Protein AF-A0A8T4YIX7-F1 (afdb_monomer)

Radius of gyration: 13.21 Å; Cα contacts (8 Å, |Δi|>4): 69; chains: 1; bounding box: 23×36×30 Å

pLDDT: mean 89.48, std 15.32, range [42.22, 98.5]

Structure (mmCIF, N/CA/C/O backbone):
data_AF-A0A8T4YIX7-F1
#
_entry.id   AF-A0A8T4YIX7-F1
#
loop_
_atom_site.group_PDB
_atom_site.id
_atom_site.type_symbol
_atom_site.label_atom_id
_atom_site.label_alt_id
_atom_site.label_comp_id
_atom_site.label_asym_id
_atom_site.label_entity_id
_atom_site.label_seq_id
_atom_site.pdbx_PDB_ins_code
_atom_site.Cartn_x
_atom_site.Cartn_y
_atom_site.Cartn_z
_atom_site.occupancy
_atom_site.B_iso_or_equiv
_atom_site.auth_seq_id
_atom_site.auth_comp_id
_atom_site.auth_asym_id
_atom_site.auth_atom_id
_atom_site.pdbx_PDB_model_num
ATOM 1 N N . MET A 1 1 ? -2.331 -21.962 12.391 1.00 42.22 1 MET A N 1
ATOM 2 C CA . MET A 1 1 ? -3.811 -22.079 12.330 1.00 42.22 1 MET A CA 1
ATOM 3 C C . MET A 1 1 ? -4.530 -21.085 13.261 1.00 42.22 1 MET A C 1
ATOM 5 O O . MET A 1 1 ? -5.706 -21.265 13.538 1.00 42.22 1 MET A O 1
ATOM 9 N N . SER A 1 2 ? -3.867 -20.012 13.707 1.00 50.09 2 SER A N 1
ATOM 10 C CA . SER A 1 2 ? -4.366 -19.102 14.756 1.00 50.09 2 SER A CA 1
ATOM 11 C C . SER A 1 2 ? -4.431 -17.625 14.343 1.00 50.09 2 SER A C 1
ATOM 13 O O . SER A 1 2 ? -5.061 -16.849 15.047 1.00 50.09 2 SER A O 1
ATOM 15 N N . PHE A 1 3 ? -3.856 -17.239 13.199 1.00 48.38 3 PHE A N 1
ATOM 16 C CA . PHE A 1 3 ? -3.730 -15.830 12.800 1.00 48.38 3 PHE A CA 1
ATOM 17 C C . PHE A 1 3 ? -5.083 -15.166 12.472 1.00 48.38 3 PHE A C 1
ATOM 19 O O . PHE A 1 3 ? -5.363 -14.052 12.895 1.00 48.38 3 PHE A O 1
ATOM 26 N N . TRP A 1 4 ? -5.998 -15.909 11.843 1.00 51.72 4 TRP A N 1
ATOM 27 C CA . TRP A 1 4 ? -7.330 -15.426 11.450 1.00 51.72 4 TRP A CA 1
ATOM 28 C C . TRP A 1 4 ? -8.333 -15.254 12.604 1.00 51.72 4 TRP A C 1
ATOM 30 O O . TRP A 1 4 ? -9.420 -14.737 12.380 1.00 51.72 4 TRP A O 1
ATOM 40 N N . ARG A 1 5 ? -8.026 -15.716 13.827 1.00 52.44 5 ARG A N 1
ATOM 41 C CA . ARG A 1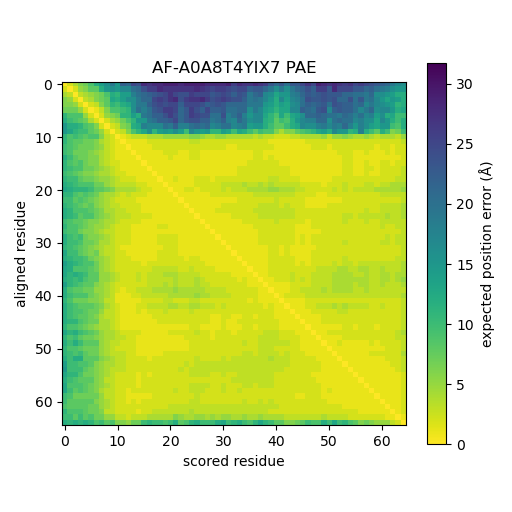 5 ?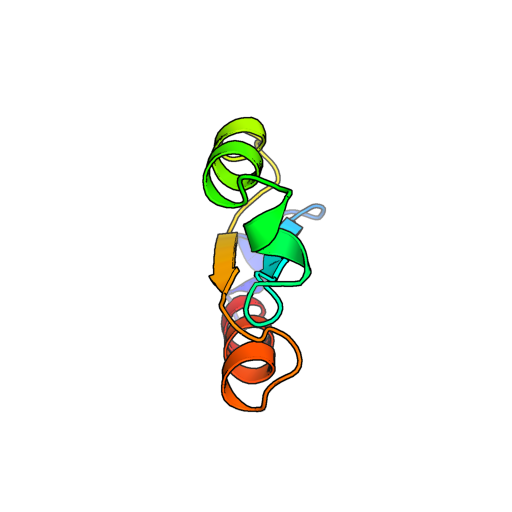 -8.964 -15.647 14.969 1.00 52.44 5 ARG A CA 1
ATOM 42 C C . ARG A 1 5 ? -8.930 -14.309 15.711 1.00 52.44 5 ARG A C 1
ATOM 44 O O . ARG A 1 5 ? -9.934 -13.943 16.309 1.00 52.44 5 ARG A O 1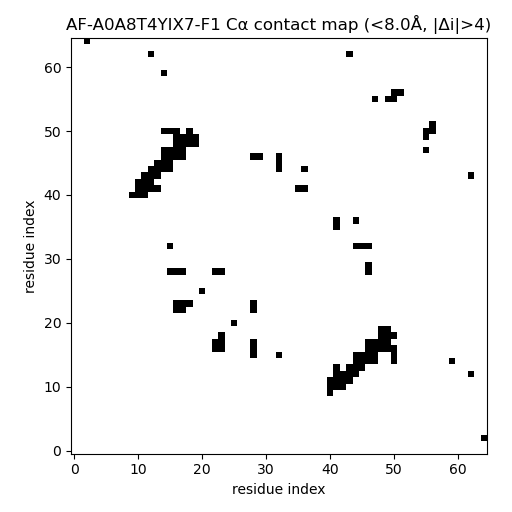
ATOM 51 N N . GLU A 1 6 ? -7.803 -13.602 15.676 1.00 54.31 6 GLU A N 1
ATOM 52 C CA . GLU A 1 6 ? -7.659 -12.247 16.246 1.00 54.31 6 GLU A CA 1
ATOM 53 C C . GLU A 1 6 ? -8.069 -11.158 15.250 1.00 54.31 6 GLU A C 1
ATOM 55 O O . GLU A 1 6 ? -8.355 -10.017 15.608 1.00 54.31 6 GLU A O 1
ATOM 60 N N . TRP A 1 7 ? -8.123 -11.551 13.985 1.00 55.59 7 TRP A N 1
ATOM 61 C CA . TRP A 1 7 ? -8.433 -10.729 12.846 1.00 55.59 7 TRP A CA 1
ATOM 62 C C . TRP A 1 7 ? -9.976 -10.739 12.647 1.00 55.59 7 TRP A C 1
ATOM 64 O O . TRP A 1 7 ? -10.539 -11.671 12.081 1.00 55.59 7 TRP A O 1
ATOM 74 N N . GLY A 1 8 ? -10.694 -9.744 13.195 1.00 60.19 8 GLY A N 1
ATOM 75 C CA . GLY A 1 8 ? -12.161 -9.603 13.068 1.00 60.19 8 GLY A CA 1
ATOM 76 C C . GLY A 1 8 ? -12.645 -9.455 11.613 1.00 60.19 8 GLY A C 1
ATOM 77 O O . GLY A 1 8 ? -11.861 -9.143 10.735 1.00 60.19 8 GLY A O 1
ATOM 78 N N . PHE A 1 9 ? -13.940 -9.648 11.332 1.00 64.62 9 PHE A N 1
ATOM 79 C CA . PHE A 1 9 ? -14.502 -9.846 9.972 1.00 64.62 9 PHE A CA 1
ATOM 80 C C . PHE A 1 9 ? -14.144 -8.798 8.884 1.00 64.62 9 PHE A C 1
ATOM 82 O O . PHE A 1 9 ? -14.310 -9.093 7.704 1.00 64.62 9 PHE A O 1
ATOM 89 N N . ASN A 1 10 ? -13.636 -7.615 9.247 1.00 75.19 10 ASN A N 1
ATOM 90 C CA . ASN A 1 10 ? -13.303 -6.523 8.331 1.00 75.19 10 ASN A CA 1
ATOM 91 C C . ASN A 1 10 ? -11.876 -6.023 8.571 1.00 75.19 10 ASN A C 1
ATOM 93 O O . ASN A 1 10 ? -11.668 -5.084 9.334 1.00 75.19 10 ASN A O 1
ATOM 97 N N . MET A 1 11 ? -10.877 -6.627 7.927 1.00 86.50 11 MET A N 1
ATOM 98 C CA . MET A 1 11 ? -9.529 -6.051 7.935 1.00 86.50 11 MET A CA 1
ATOM 99 C C . MET A 1 11 ? -9.021 -5.826 6.547 1.00 86.50 11 MET A C 1
ATOM 101 O O . MET A 1 11 ? -9.170 -6.652 5.647 1.00 86.50 11 MET A O 1
ATOM 105 N N . ILE A 1 12 ? -8.389 -4.677 6.416 1.00 92.69 12 ILE A N 1
ATOM 106 C CA . ILE A 1 12 ? -8.017 -4.112 5.146 1.00 92.69 12 ILE A CA 1
ATOM 107 C C . ILE A 1 12 ? -6.502 -3.946 5.158 1.00 92.69 12 ILE A C 1
ATOM 109 O O . ILE A 1 12 ? -5.925 -3.304 6.040 1.00 92.69 12 ILE A O 1
ATOM 113 N N . GLY A 1 13 ? -5.854 -4.552 4.167 1.00 94.62 13 GLY A N 1
ATOM 114 C CA . GLY A 1 13 ? -4.482 -4.233 3.804 1.00 94.62 13 GLY A CA 1
ATOM 115 C C . GLY A 1 13 ? -4.485 -3.253 2.643 1.00 94.62 13 GLY A C 1
ATOM 116 O O . GLY A 1 13 ? -5.103 -3.523 1.613 1.00 94.62 13 GLY A O 1
ATOM 117 N N . VAL A 1 14 ? -3.806 -2.120 2.801 1.00 96.94 14 VAL A N 1
ATOM 118 C CA . VAL A 1 14 ? -3.724 -1.089 1.766 1.00 96.94 14 VAL A CA 1
ATOM 119 C C . VAL A 1 14 ? -2.319 -1.057 1.180 1.00 96.94 14 VAL A C 1
ATOM 121 O O . VAL A 1 14 ? -1.330 -0.866 1.881 1.00 96.94 14 VAL A O 1
ATOM 124 N N . PHE A 1 15 ? -2.219 -1.229 -0.133 1.00 97.75 15 PHE A N 1
ATOM 125 C CA . PHE A 1 15 ? -0.942 -1.265 -0.839 1.00 97.75 15 PHE A CA 1
ATOM 126 C C . PHE A 1 15 ? -0.950 -0.205 -1.935 1.00 97.75 15 PHE A C 1
ATOM 128 O O . PHE A 1 15 ? -1.681 -0.309 -2.918 1.00 97.75 15 PHE A O 1
ATOM 135 N N . ILE A 1 16 ? -0.144 0.834 -1.752 1.00 98.12 16 ILE A N 1
ATOM 136 C CA . ILE A 1 16 ? -0.077 1.997 -2.630 1.00 98.12 16 ILE A CA 1
ATOM 137 C C . ILE A 1 16 ? 1.119 1.817 -3.566 1.00 98.12 16 ILE A C 1
ATOM 139 O O . ILE A 1 16 ? 2.247 1.593 -3.126 1.00 98.12 16 ILE A O 1
ATOM 143 N N . CYS A 1 17 ? 0.878 1.892 -4.872 1.00 98.50 17 CYS A N 1
ATOM 144 C CA . CYS A 1 17 ? 1.909 1.739 -5.897 1.00 98.50 17 CYS A CA 1
ATOM 145 C C . CYS A 1 17 ? 2.419 3.114 -6.348 1.00 98.50 17 CYS A C 1
ATOM 147 O O . CYS A 1 17 ? 1.617 3.989 -6.670 1.00 98.50 17 CYS A O 1
ATOM 149 N N . LYS A 1 18 ? 3.741 3.298 -6.422 1.00 98.50 18 LYS A N 1
ATOM 150 C CA . LYS A 1 18 ? 4.370 4.484 -7.036 1.00 98.50 18 LYS A CA 1
ATOM 151 C C . LYS A 1 18 ? 4.453 4.368 -8.565 1.00 98.50 18 LYS A C 1
ATOM 153 O O . LYS A 1 18 ? 4.450 5.382 -9.264 1.00 98.50 18 LYS A O 1
ATOM 158 N N . CYS A 1 19 ? 4.448 3.135 -9.079 1.00 98.25 19 CYS A N 1
ATOM 159 C CA . CYS A 1 19 ? 4.491 2.777 -10.498 1.00 98.25 19 CYS A CA 1
ATOM 160 C C . CYS A 1 19 ? 5.670 3.430 -11.238 1.00 98.25 19 CYS A C 1
ATOM 162 O O . CYS A 1 19 ? 5.503 3.959 -12.335 1.00 98.25 19 CYS A O 1
ATOM 164 N N . GLY A 1 20 ? 6.860 3.432 -10.627 1.00 96.19 20 GLY A N 1
ATOM 165 C CA . GLY A 1 20 ? 8.062 3.987 -11.256 1.00 96.19 20 GLY A CA 1
ATOM 166 C C . GLY A 1 20 ? 7.949 5.475 -11.579 1.00 96.19 20 GLY A C 1
ATOM 167 O O . GLY A 1 20 ? 8.487 5.915 -12.590 1.00 96.19 20 GLY A O 1
ATOM 168 N N . GLY A 1 21 ? 7.184 6.234 -10.790 1.00 96.75 21 GLY A N 1
ATOM 169 C CA . GLY A 1 21 ? 6.917 7.649 -11.049 1.00 96.75 21 GLY A CA 1
ATOM 170 C C . GLY A 1 21 ? 5.648 7.938 -11.851 1.00 96.75 21 GLY A C 1
ATOM 171 O O . GLY A 1 21 ? 5.192 9.077 -11.819 1.00 96.75 21 GLY A O 1
ATOM 172 N N . ASN A 1 22 ? 5.011 6.949 -12.490 1.00 98.19 22 ASN A N 1
ATOM 173 C CA . ASN A 1 22 ? 3.758 7.191 -13.223 1.00 98.19 22 ASN A CA 1
ATOM 174 C C . ASN A 1 22 ? 2.627 7.665 -12.300 1.00 98.19 22 ASN A C 1
ATOM 176 O O . ASN A 1 22 ? 1.784 8.454 -12.714 1.00 98.19 22 ASN A O 1
ATOM 180 N N . ILE A 1 23 ? 2.606 7.179 -11.052 1.00 98.50 23 ILE A N 1
ATOM 181 C CA . ILE A 1 23 ? 1.652 7.628 -10.031 1.00 98.50 23 ILE A CA 1
ATOM 182 C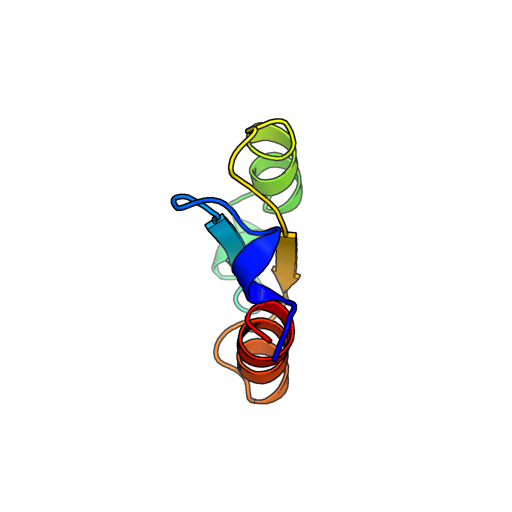 C . ILE A 1 23 ? 2.330 8.653 -9.126 1.00 98.50 23 ILE A C 1
ATOM 184 O O . ILE A 1 23 ? 1.830 9.765 -8.971 1.00 98.50 23 ILE A O 1
ATOM 188 N N . SER A 1 24 ? 3.499 8.320 -8.570 1.00 98.25 24 SER A N 1
ATOM 189 C CA . SER A 1 24 ? 4.164 9.180 -7.582 1.00 98.25 24 SER A CA 1
ATOM 190 C C . SER A 1 24 ? 4.741 10.482 -8.147 1.00 98.25 24 SER A C 1
ATOM 192 O O . SER A 1 24 ? 5.133 11.352 -7.379 1.00 98.25 24 SER A O 1
ATOM 194 N N . GLY A 1 25 ? 4.806 10.633 -9.473 1.00 98.19 25 GLY A N 1
ATOM 195 C CA . GLY A 1 25 ? 5.164 11.892 -10.129 1.00 98.19 25 GLY A CA 1
ATOM 196 C C . GLY A 1 25 ? 4.045 12.937 -10.094 1.00 98.19 25 GLY A C 1
ATOM 197 O O . GLY A 1 25 ? 4.295 14.106 -10.367 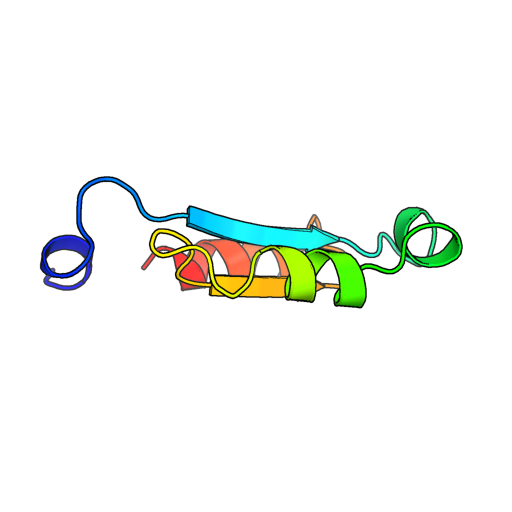1.00 98.19 25 GLY A O 1
ATOM 198 N N . THR A 1 26 ? 2.813 12.540 -9.761 1.00 98.50 26 THR A N 1
ATOM 199 C CA . THR A 1 26 ? 1.652 13.445 -9.653 1.00 98.50 26 THR A CA 1
ATOM 200 C C . THR A 1 26 ? 0.963 13.344 -8.295 1.00 98.50 26 THR A C 1
ATOM 202 O O . THR A 1 26 ? 0.484 14.345 -7.768 1.00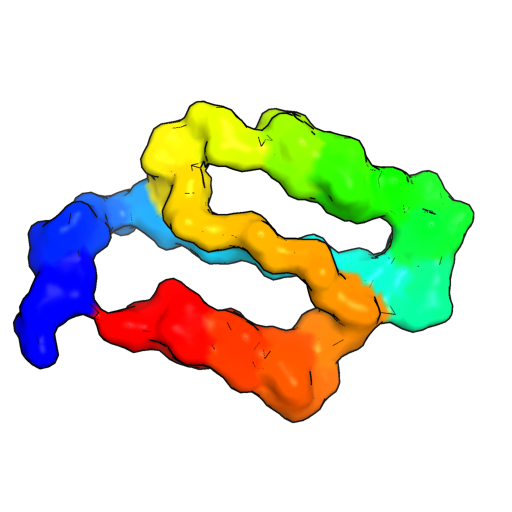 98.50 26 THR A O 1
ATOM 205 N N . VAL A 1 27 ? 0.911 12.147 -7.713 1.00 98.31 27 VAL A N 1
ATOM 206 C CA . VAL A 1 27 ? 0.247 11.873 -6.439 1.00 98.31 27 VAL A CA 1
ATOM 207 C C . VAL A 1 27 ? 1.288 11.712 -5.339 1.00 98.31 27 VAL A C 1
ATOM 209 O O . VAL A 1 27 ? 2.194 10.888 -5.443 1.00 98.31 27 VAL A O 1
ATOM 212 N N . ASP A 1 28 ? 1.123 12.442 -4.239 1.00 98.25 28 ASP A N 1
ATOM 213 C CA . ASP A 1 28 ? 1.894 12.201 -3.020 1.00 98.25 28 ASP A CA 1
ATOM 214 C C . ASP A 1 28 ? 1.387 10.927 -2.325 1.00 98.25 28 ASP A C 1
ATOM 216 O O . ASP A 1 28 ? 0.438 10.943 -1.536 1.00 98.25 28 ASP A O 1
ATOM 220 N N . CYS A 1 29 ? 2.004 9.794 -2.660 1.00 98.19 29 CYS A N 1
ATOM 221 C CA . CYS A 1 29 ? 1.620 8.487 -2.134 1.00 98.19 29 CYS A CA 1
ATOM 222 C C . CYS A 1 29 ? 1.814 8.356 -0.612 1.00 98.19 29 CYS A C 1
ATOM 224 O O . CYS A 1 29 ? 1.099 7.568 0.010 1.00 98.19 29 CYS A O 1
ATOM 226 N N . GLU A 1 30 ? 2.742 9.104 -0.002 1.00 97.88 30 GLU A N 1
ATOM 227 C CA . GLU A 1 30 ? 2.919 9.087 1.459 1.00 97.88 30 GLU A CA 1
ATOM 228 C C . GLU A 1 30 ? 1.784 9.851 2.140 1.00 97.88 30 GLU A C 1
ATOM 230 O O . GLU A 1 30 ? 1.188 9.349 3.093 1.00 97.88 30 GLU A O 1
ATOM 235 N N . LYS A 1 31 ? 1.375 10.995 1.580 1.00 98.31 31 LYS A N 1
ATOM 236 C CA . LYS A 1 31 ? 0.188 11.716 2.056 1.00 98.31 31 LYS A CA 1
ATOM 237 C C . LYS A 1 31 ? -1.093 10.884 1.932 1.00 98.31 31 LYS A C 1
ATOM 239 O O . LYS A 1 31 ? -1.958 10.970 2.801 1.00 98.31 31 LYS A O 1
ATOM 244 N N . VAL A 1 32 ? -1.221 10.065 0.881 1.00 98.12 32 VAL A N 1
ATOM 245 C CA . VAL A 1 32 ? -2.337 9.107 0.751 1.00 98.12 32 VAL A CA 1
ATOM 246 C C . VAL A 1 32 ? -2.287 8.051 1.851 1.00 98.12 32 VAL A C 1
ATOM 248 O O . VAL A 1 32 ? -3.322 7.746 2.423 1.00 98.12 32 VAL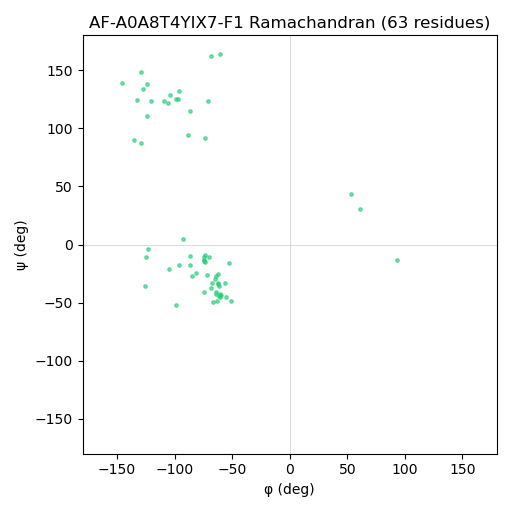 A O 1
ATOM 251 N N . LYS A 1 33 ? -1.110 7.511 2.189 1.00 98.00 33 LYS A N 1
ATOM 252 C CA . LYS A 1 33 ? -0.961 6.596 3.332 1.00 98.00 33 LYS A CA 1
ATOM 253 C C . LYS A 1 33 ? -1.361 7.272 4.645 1.00 98.00 33 LYS A C 1
ATOM 255 O O . LYS A 1 33 ? -2.089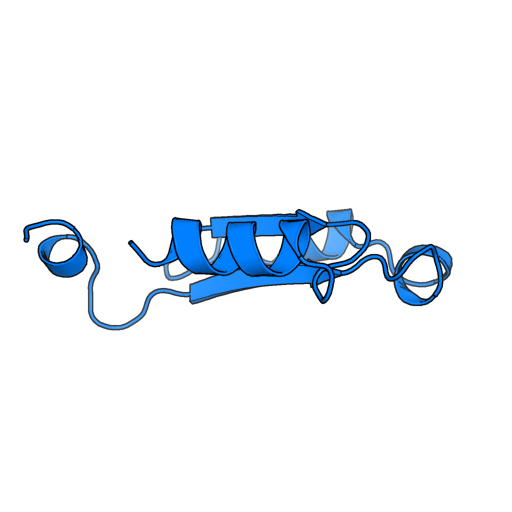 6.680 5.439 1.00 98.00 33 LYS A O 1
ATOM 260 N N . ASP A 1 34 ? -0.904 8.500 4.866 1.00 98.00 34 ASP A N 1
ATOM 261 C CA . ASP A 1 34 ? -1.177 9.236 6.098 1.00 98.00 34 ASP A CA 1
ATOM 262 C C . ASP A 1 34 ? -2.660 9.564 6.294 1.00 98.00 34 ASP A C 1
ATOM 264 O O . ASP A 1 34 ? -3.109 9.620 7.435 1.00 98.00 34 ASP A O 1
ATOM 268 N N . SER A 1 35 ? -3.439 9.738 5.222 1.00 97.62 35 SER A N 1
ATOM 269 C CA . SER A 1 35 ? -4.866 10.072 5.334 1.00 97.62 35 SER A CA 1
ATOM 270 C C . SER A 1 35 ? -5.756 8.907 5.780 1.00 97.62 35 SER A C 1
ATOM 272 O O . SER A 1 35 ? -6.902 9.130 6.168 1.00 97.62 35 SER A O 1
ATOM 274 N N . ILE A 1 36 ? -5.249 7.672 5.734 1.00 95.69 36 ILE A N 1
ATOM 275 C CA . ILE A 1 36 ? -6.015 6.453 6.044 1.00 95.69 36 ILE A CA 1
ATOM 276 C C . ILE A 1 36 ? -5.400 5.609 7.169 1.00 95.69 36 ILE A C 1
ATOM 278 O O . ILE A 1 36 ? -5.993 4.604 7.554 1.00 95.69 36 ILE A O 1
ATOM 282 N N . LYS A 1 37 ? -4.229 5.987 7.701 1.00 94.12 37 LYS A N 1
ATOM 283 C CA . LYS A 1 37 ? -3.508 5.199 8.721 1.00 94.12 37 LYS A CA 1
ATOM 284 C C . LYS A 1 37 ? -4.262 5.018 10.034 1.00 94.12 37 LYS A C 1
ATOM 286 O O . LYS A 1 37 ? -4.030 4.032 10.721 1.00 94.12 37 LYS A O 1
ATOM 291 N N . ASP A 1 38 ? -5.169 5.939 10.343 1.00 94.38 38 ASP A N 1
ATOM 292 C CA . ASP A 1 38 ? -5.942 5.928 11.585 1.00 94.38 38 ASP A CA 1
ATOM 293 C C . ASP A 1 38 ? -7.290 5.193 11.441 1.00 94.38 38 ASP A C 1
ATOM 295 O O . ASP A 1 38 ? -8.095 5.176 12.371 1.00 94.38 38 ASP A O 1
ATOM 299 N N . GLN A 1 39 ? -7.564 4.576 10.282 1.00 94.00 39 GLN A N 1
ATOM 300 C CA . GLN A 1 39 ? -8.789 3.805 10.072 1.00 94.00 39 GLN A CA 1
ATOM 301 C C . GLN A 1 39 ? -8.751 2.495 10.884 1.00 94.00 39 GLN A C 1
ATOM 303 O O . GLN A 1 39 ? -7.847 1.685 10.667 1.00 94.00 39 GLN A O 1
ATOM 308 N N . PRO A 1 40 ? -9.735 2.227 11.769 1.00 91.00 40 PRO A N 1
ATOM 309 C CA . PRO A 1 40 ? -9.703 1.085 12.696 1.00 91.00 40 PRO A CA 1
ATOM 310 C C . PRO A 1 40 ? -9.530 -0.288 12.026 1.00 91.00 40 PRO A C 1
ATOM 312 O O . PRO A 1 40 ? -8.886 -1.188 12.581 1.00 91.00 40 PRO A O 1
ATOM 315 N N . ASP A 1 41 ? -10.082 -0.432 10.823 1.00 91.62 41 ASP A N 1
ATOM 316 C CA . ASP A 1 41 ? -10.088 -1.678 10.052 1.00 91.62 41 ASP A CA 1
ATOM 317 C C . ASP A 1 41 ? -8.822 -1.850 9.195 1.00 91.62 41 ASP A C 1
ATOM 319 O O . ASP A 1 41 ? -8.568 -2.931 8.662 1.00 91.62 41 ASP A O 1
ATOM 323 N N . VAL A 1 42 ? -7.986 -0.816 9.069 1.00 93.31 42 VAL A N 1
ATOM 324 C CA . VAL A 1 42 ? -6.747 -0.878 8.289 1.00 93.31 42 VAL A CA 1
ATOM 325 C C . VAL A 1 42 ? -5.617 -1.418 9.162 1.00 93.31 42 VAL A C 1
ATOM 327 O O . VAL A 1 42 ? -5.215 -0.803 10.144 1.00 93.31 42 VAL A O 1
ATOM 330 N N . LYS A 1 43 ? -5.096 -2.599 8.813 1.00 91.38 43 LYS A N 1
ATOM 331 C CA . LYS A 1 43 ? -4.081 -3.310 9.621 1.00 91.38 43 LYS A CA 1
ATOM 332 C C . LYS A 1 43 ? -2.676 -3.245 9.048 1.00 91.38 43 LYS A C 1
ATOM 334 O O . LYS A 1 43 ? -1.703 -3.434 9.770 1.00 91.38 43 LYS A O 1
ATOM 339 N N . THR A 1 44 ? -2.560 -2.975 7.755 1.00 92.81 44 THR A N 1
ATOM 340 C CA . THR A 1 44 ? -1.274 -2.772 7.095 1.00 92.81 44 THR A CA 1
ATOM 341 C C . THR A 1 44 ? -1.426 -1.731 6.005 1.00 92.81 44 THR A C 1
ATOM 343 O O . THR A 1 44 ? -2.420 -1.725 5.275 1.00 92.81 44 THR A O 1
ATOM 346 N N . ILE A 1 45 ? -0.438 -0.845 5.902 1.00 96.75 45 ILE A N 1
ATOM 347 C CA . ILE A 1 45 ? -0.320 0.096 4.796 1.00 96.75 45 ILE A CA 1
ATOM 348 C C . ILE A 1 45 ? 1.113 0.066 4.300 1.00 96.75 45 ILE A C 1
ATOM 350 O O . ILE A 1 45 ? 2.047 0.298 5.068 1.00 96.75 45 ILE A O 1
ATOM 354 N N . GLN A 1 46 ? 1.288 -0.193 3.010 1.00 97.00 46 GLN A N 1
ATOM 355 C CA . GLN A 1 46 ? 2.595 -0.240 2.366 1.00 97.00 46 GLN A CA 1
ATOM 356 C C . GLN A 1 46 ? 2.601 0.672 1.148 1.00 97.00 46 GLN A C 1
ATOM 358 O O . GLN A 1 46 ? 1.691 0.617 0.325 1.00 97.00 46 GLN A O 1
ATOM 363 N N . VAL A 1 47 ? 3.652 1.476 1.005 1.00 97.75 47 VAL A N 1
ATOM 364 C CA . VAL A 1 47 ? 3.924 2.229 -0.222 1.00 97.75 47 VAL A CA 1
ATOM 365 C C . VAL A 1 47 ? 5.083 1.535 -0.928 1.00 97.75 47 VAL A C 1
ATOM 367 O O . VAL A 1 47 ? 6.154 1.364 -0.352 1.00 97.75 47 VAL A O 1
ATOM 370 N N . THR A 1 48 ? 4.871 1.097 -2.166 1.00 96.69 48 THR A N 1
ATOM 371 C CA . THR A 1 48 ? 5.817 0.243 -2.901 1.00 96.69 48 THR A CA 1
ATOM 372 C C . THR A 1 48 ? 6.099 0.812 -4.285 1.00 96.69 48 THR A C 1
ATOM 374 O O . THR A 1 48 ? 5.224 1.423 -4.898 1.00 96.69 48 THR A O 1
ATOM 377 N N . GLU A 1 49 ? 7.311 0.598 -4.802 1.00 97.38 49 GLU A N 1
ATOM 378 C CA . GLU A 1 49 ? 7.688 1.142 -6.111 1.00 97.38 49 GLU A CA 1
ATOM 379 C C . GLU A 1 49 ? 6.890 0.492 -7.253 1.00 97.38 49 GLU A C 1
ATOM 381 O O . GLU A 1 49 ? 6.259 1.173 -8.061 1.00 97.38 49 GLU A O 1
ATOM 386 N N . PHE A 1 50 ? 6.843 -0.843 -7.264 1.00 98.00 50 PHE A N 1
ATOM 387 C CA . PHE A 1 50 ? 6.142 -1.640 -8.269 1.00 98.00 50 PHE A CA 1
ATOM 388 C C . PHE A 1 50 ? 5.352 -2.765 -7.602 1.00 98.00 50 PHE A C 1
ATOM 390 O O . PHE A 1 50 ? 5.855 -3.879 -7.437 1.00 98.00 50 PHE A O 1
ATOM 397 N N . LEU A 1 51 ? 4.098 -2.498 -7.241 1.00 97.75 51 LEU A N 1
ATOM 398 C CA . LEU A 1 51 ? 3.265 -3.473 -6.532 1.00 97.75 51 LEU A CA 1
ATOM 399 C C . LEU A 1 51 ? 3.009 -4.753 -7.348 1.00 97.75 51 LEU A C 1
ATOM 401 O O . LEU A 1 51 ? 2.947 -5.844 -6.793 1.00 97.75 51 LEU A O 1
ATOM 405 N N . CYS A 1 52 ? 2.913 -4.639 -8.675 1.00 97.19 52 CYS A N 1
ATOM 406 C CA . CYS A 1 52 ? 2.703 -5.781 -9.570 1.00 97.19 52 CYS A CA 1
ATOM 407 C C . CYS A 1 52 ? 3.950 -6.663 -9.770 1.00 97.19 52 CYS A C 1
ATOM 409 O O . CYS A 1 52 ? 3.851 -7.744 -10.351 1.00 97.19 52 CYS A O 1
ATOM 411 N N . SER A 1 53 ? 5.126 -6.219 -9.314 1.00 98.00 53 SER A N 1
ATOM 412 C CA . SER A 1 53 ? 6.369 -6.987 -9.429 1.00 98.00 53 SER A CA 1
ATOM 413 C C . SER A 1 53 ? 6.348 -8.237 -8.541 1.00 98.00 53 SER A C 1
ATOM 415 O O . SER A 1 53 ? 5.583 -8.317 -7.581 1.00 98.00 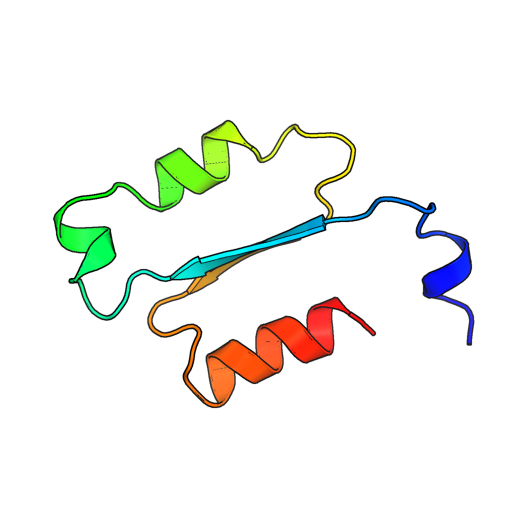53 SER A O 1
ATOM 417 N N . LYS A 1 54 ? 7.229 -9.213 -8.810 1.00 98.00 54 LYS A N 1
ATOM 418 C CA . LYS A 1 54 ? 7.373 -10.403 -7.947 1.00 98.00 54 LYS A CA 1
ATOM 419 C C . LYS A 1 54 ? 7.559 -10.030 -6.461 1.00 98.00 54 LYS A C 1
ATOM 421 O O . LYS A 1 54 ? 6.811 -10.575 -5.650 1.00 98.00 54 LYS A O 1
ATOM 426 N N . PRO A 1 55 ? 8.464 -9.095 -6.093 1.00 96.56 55 PRO A N 1
ATOM 427 C CA . PRO A 1 55 ? 8.560 -8.600 -4.718 1.00 96.56 55 PRO A CA 1
ATOM 428 C C . PRO A 1 55 ? 7.270 -7.944 -4.209 1.00 96.56 55 PRO A C 1
ATOM 430 O O . PRO A 1 55 ? 6.844 -8.231 -3.095 1.00 96.56 55 PRO A O 1
ATOM 433 N N . GLY A 1 56 ? 6.615 -7.112 -5.026 1.00 96.50 56 GLY A N 1
ATOM 434 C CA . GLY A 1 56 ? 5.380 -6.418 -4.645 1.00 96.50 56 GLY A CA 1
ATOM 435 C C . GLY A 1 56 ? 4.224 -7.371 -4.322 1.00 96.50 56 GLY A C 1
ATOM 436 O O . GLY A 1 56 ? 3.575 -7.241 -3.287 1.00 96.50 56 GLY A O 1
ATOM 437 N N . ILE A 1 57 ? 4.023 -8.398 -5.148 1.00 97.12 57 ILE A N 1
ATOM 438 C CA . ILE A 1 57 ? 3.002 -9.423 -4.899 1.00 97.12 57 ILE A CA 1
ATOM 439 C C . ILE A 1 57 ? 3.359 -10.275 -3.673 1.00 97.12 57 ILE A C 1
ATOM 441 O O . ILE A 1 57 ? 2.465 -10.710 -2.945 1.00 97.12 57 ILE A O 1
ATOM 445 N N . GLN A 1 58 ? 4.649 -10.518 -3.423 1.00 97.06 58 GLN A N 1
ATOM 446 C CA . GLN A 1 58 ? 5.086 -11.270 -2.248 1.00 97.06 58 GLN A CA 1
ATOM 447 C C . GLN A 1 58 ? 4.729 -10.538 -0.945 1.00 97.06 58 GLN A C 1
ATOM 449 O O . GLN A 1 58 ? 4.193 -11.170 -0.039 1.00 97.06 58 GLN A O 1
ATOM 454 N N . ILE A 1 59 ? 4.887 -9.208 -0.906 1.00 95.69 59 ILE A N 1
ATOM 455 C CA . ILE A 1 59 ? 4.462 -8.363 0.225 1.00 95.69 59 ILE A CA 1
ATOM 456 C C . ILE A 1 59 ? 2.971 -8.566 0.545 1.00 95.69 59 ILE A C 1
ATOM 458 O O . ILE A 1 59 ? 2.612 -8.738 1.711 1.00 95.69 59 ILE A O 1
ATOM 462 N N . ILE A 1 60 ? 2.102 -8.594 -0.474 1.00 95.25 60 ILE A N 1
ATOM 463 C CA . ILE A 1 60 ? 0.659 -8.821 -0.279 1.00 95.25 60 ILE A CA 1
ATOM 464 C C . ILE A 1 60 ? 0.410 -10.212 0.311 1.00 95.25 60 ILE A C 1
ATOM 466 O O . ILE A 1 60 ? -0.318 -10.343 1.290 1.00 95.25 60 ILE A O 1
ATOM 470 N N . ARG A 1 61 ? 1.022 -11.255 -0.264 1.00 94.31 61 ARG A N 1
ATOM 471 C CA . ARG A 1 61 ? 0.826 -12.639 0.200 1.00 94.31 61 ARG A CA 1
ATOM 472 C C . ARG A 1 61 ? 1.263 -12.830 1.643 1.00 94.31 61 ARG A C 1
ATOM 474 O O . ARG A 1 61 ? 0.564 -13.504 2.391 1.00 94.31 61 ARG A O 1
ATOM 481 N N . ASP A 1 62 ? 2.398 -12.252 2.014 1.00 92.94 62 ASP A N 1
ATOM 482 C CA . ASP A 1 62 ? 2.922 -12.369 3.371 1.00 92.94 62 ASP A CA 1
ATOM 483 C C . ASP A 1 62 ? 2.103 -11.552 4.374 1.00 92.94 62 ASP A C 1
ATOM 485 O O . ASP A 1 62 ? 2.001 -11.953 5.525 1.00 92.94 62 ASP A O 1
ATOM 489 N N . SER A 1 63 ? 1.436 -10.480 3.934 1.00 90.25 63 SER A N 1
ATOM 490 C CA . SER A 1 63 ? 0.538 -9.683 4.785 1.00 90.25 63 SER A CA 1
ATOM 491 C C . SER A 1 63 ? -0.810 -10.354 5.089 1.00 90.25 63 SER A C 1
ATOM 493 O O . SER A 1 63 ? -1.547 -9.857 5.935 1.00 90.25 63 SER A O 1
ATOM 495 N N . ILE A 1 64 ? -1.167 -11.428 4.375 1.00 87.44 64 ILE A N 1
ATOM 496 C CA . ILE A 1 64 ? -2.445 -12.153 4.523 1.00 87.44 64 ILE A CA 1
ATOM 497 C C . ILE A 1 64 ? -2.304 -13.387 5.440 1.00 87.44 64 ILE A C 1
ATOM 499 O O . ILE A 1 64 ? -3.304 -13.943 5.886 1.00 87.44 64 ILE A O 1
ATOM 503 N N . ARG A 1 65 ? -1.079 -13.858 5.682 1.00 76.38 65 ARG A N 1
ATOM 504 C CA . ARG A 1 65 ? -0.800 -15.105 6.413 1.00 76.38 65 ARG A CA 1
ATOM 505 C C . ARG A 1 65 ? -0.851 -14.925 7.917 1.00 76.38 65 ARG A C 1
ATOM 507 O O . ARG A 1 65 ? -1.404 -15.849 8.563 1.00 76.38 65 ARG A O 1
#

Foldseek 3Di:
DCPCVVQPPAADEAEAECQQVPNVVPDVSVVVCVVCVPPPRYDYYYYYHHLPDPVNVVVVVVVVD

Sequence (65 aa):
MSFWREWGFNMIGVFICKCGGNISGTVDCEKVKDSIKDQPDVKTIQVTEFLCSKPGIQIIRDSIR

Nearest PDB structures (foldseek):
  7wx3-assembly1_A  TM=4.087E-01  e=3.128E+00  Drosophila melanogaster
  4obb-assembly2_B  TM=4.427E-01  e=7.179E+00  Trichormus variabilis ATCC 29413

Solvent-accessible surface area (backbone atoms only — not comparable to full-atom values): 4051 Å² total; per-residue (Å²): 144,63,64,70,77,79,52,61,102,66,70,40,76,46,76,46,55,24,53,82,44,77,40,48,69,80,42,64,62,64,61,58,50,64,76,48,65,82,40,91,44,47,81,45,77,47,81,36,57,49,42,89,38,75,70,34,47,48,53,55,56,64,74,73,98

Secondary structure (DSSP, 8-state):
--HHHHS-S--EEEEEE-GGGTTTTTS-HHHHHHTTTT-TTEEEEEEES-TTSHHHHHHHHHHH-

Mean predicted aligned error: 5.05 Å